Protein AF-A0A1D9QMB0-F1 (afdb_monomer)

Structure (mmCIF, N/CA/C/O backbone):
data_AF-A0A1D9QMB0-F1
#
_entry.id   AF-A0A1D9QMB0-F1
#
loop_
_atom_site.group_PDB
_atom_site.id
_atom_site.type_symbol
_atom_site.label_atom_id
_atom_site.label_alt_id
_atom_site.label_comp_id
_atom_site.label_asym_id
_atom_site.label_entity_id
_atom_site.label_seq_id
_atom_site.pdbx_PDB_ins_code
_atom_site.Cartn_x
_atom_site.Cartn_y
_atom_site.Cartn_z
_atom_site.occupancy
_atom_site.B_iso_or_equiv
_atom_site.auth_seq_id
_atom_site.auth_comp_id
_atom_site.auth_asym_id
_atom_site.auth_atom_id
_atom_site.pdbx_PDB_model_num
ATOM 1 N N . MET A 1 1 ? 34.093 3.272 -40.810 1.00 44.81 1 MET A N 1
ATOM 2 C CA . MET A 1 1 ? 33.130 3.415 -39.698 1.00 44.81 1 MET A CA 1
ATOM 3 C C . MET A 1 1 ? 33.108 2.097 -38.944 1.00 44.81 1 MET A C 1
ATOM 5 O O . MET A 1 1 ? 32.787 1.091 -39.558 1.00 44.81 1 MET A O 1
ATOM 9 N N . ALA A 1 2 ? 33.558 2.069 -37.688 1.00 47.53 2 ALA A N 1
ATOM 10 C CA . ALA A 1 2 ? 33.543 0.848 -36.886 1.00 47.53 2 ALA A CA 1
ATOM 11 C C . ALA A 1 2 ? 32.129 0.645 -36.331 1.00 47.53 2 ALA A C 1
ATOM 13 O O . ALA A 1 2 ? 31.641 1.465 -35.556 1.00 47.53 2 ALA A O 1
ATOM 14 N N . THR A 1 3 ? 31.453 -0.413 -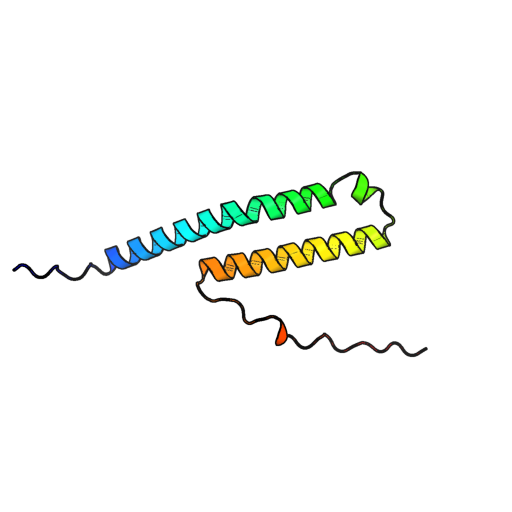36.767 1.00 52.81 3 THR A N 1
ATOM 15 C CA . THR A 1 3 ? 30.200 -0.865 -36.158 1.00 52.81 3 THR A CA 1
ATOM 16 C C . THR A 1 3 ? 30.492 -1.320 -34.726 1.00 52.81 3 THR A C 1
ATOM 18 O O . THR A 1 3 ? 31.396 -2.142 -34.551 1.00 52.81 3 THR A O 1
ATOM 21 N N . PRO A 1 4 ? 29.785 -0.816 -33.699 1.00 65.81 4 PRO A N 1
ATOM 22 C CA . PRO A 1 4 ? 29.990 -1.289 -32.338 1.00 65.81 4 PRO A CA 1
ATOM 23 C C . PRO A 1 4 ? 29.626 -2.776 -32.265 1.00 65.81 4 PRO A C 1
ATOM 25 O O . PRO A 1 4 ? 28.534 -3.172 -32.674 1.00 65.81 4 PRO A O 1
ATOM 28 N N . SER A 1 5 ? 30.552 -3.604 -31.775 1.00 64.19 5 SER A N 1
ATOM 29 C CA . SER A 1 5 ? 30.282 -5.020 -31.526 1.00 64.19 5 SER A CA 1
ATOM 30 C C . SER A 1 5 ? 29.095 -5.159 -30.567 1.00 64.19 5 SER A C 1
ATOM 32 O O . SER A 1 5 ? 29.026 -4.404 -29.588 1.00 64.19 5 SER A O 1
ATOM 34 N N . PRO A 1 6 ? 28.167 -6.104 -30.807 1.00 62.62 6 PRO A N 1
ATOM 35 C CA . PRO A 1 6 ? 27.053 -6.326 -29.900 1.00 62.62 6 PRO A CA 1
ATOM 3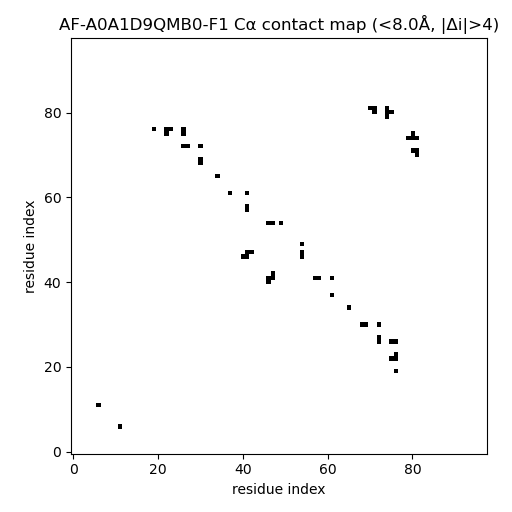6 C C . PRO A 1 6 ? 27.586 -6.643 -28.493 1.00 62.62 6 PRO A C 1
ATOM 38 O O . PRO A 1 6 ? 28.606 -7.330 -28.363 1.00 62.62 6 PRO A O 1
ATOM 41 N N . PRO A 1 7 ? 26.945 -6.124 -27.430 1.00 70.69 7 PRO A N 1
ATOM 42 C CA . PRO A 1 7 ? 27.390 -6.373 -26.068 1.00 70.69 7 PRO A CA 1
ATOM 43 C C . PRO A 1 7 ? 27.400 -7.878 -25.796 1.00 70.69 7 PRO A C 1
ATOM 45 O O . PRO A 1 7 ? 26.496 -8.605 -26.210 1.00 70.69 7 PRO A O 1
ATOM 48 N N . SER A 1 8 ? 28.419 -8.357 -25.079 1.00 79.88 8 SER A N 1
ATOM 49 C CA . SER A 1 8 ? 28.438 -9.750 -24.639 1.00 79.88 8 SER A CA 1
ATOM 50 C C . SER A 1 8 ? 27.203 -10.032 -23.773 1.00 79.88 8 SER A C 1
ATOM 52 O O . SER A 1 8 ? 26.743 -9.166 -23.021 1.00 79.88 8 SER A O 1
ATOM 54 N N . LEU A 1 9 ? 26.655 -11.249 -23.855 1.00 79.19 9 LEU A N 1
ATOM 55 C CA . LEU A 1 9 ? 25.514 -11.665 -23.025 1.00 79.19 9 LEU A CA 1
ATOM 56 C C . LEU A 1 9 ? 25.789 -11.429 -21.531 1.00 79.19 9 LEU A C 1
ATOM 58 O O . LEU A 1 9 ? 24.908 -10.975 -20.807 1.00 79.19 9 LEU A O 1
ATOM 62 N N . SER A 1 10 ? 27.038 -11.643 -21.103 1.00 82.38 10 SER A N 1
ATOM 63 C CA . SER A 1 10 ? 27.499 -11.352 -19.742 1.00 82.38 10 SER A CA 1
ATOM 64 C C . SER A 1 10 ? 27.345 -9.877 -19.366 1.00 82.38 10 SER A C 1
ATOM 66 O O . SER A 1 10 ? 26.918 -9.583 -18.254 1.00 82.38 10 SER A O 1
ATOM 68 N N . LYS A 1 11 ? 27.662 -8.947 -20.276 1.00 82.69 11 LYS A N 1
ATOM 69 C CA . LYS A 1 11 ? 27.497 -7.508 -20.034 1.00 82.69 11 LYS A CA 1
ATOM 70 C C . LYS A 1 11 ? 26.018 -7.133 -19.948 1.00 82.69 11 LYS A C 1
ATOM 72 O O . LYS A 1 11 ? 25.608 -6.504 -18.985 1.00 82.69 11 LYS A O 1
ATOM 77 N N . THR A 1 12 ? 25.206 -7.627 -20.882 1.00 84.62 12 THR A N 1
ATOM 78 C CA . THR A 1 12 ? 23.751 -7.383 -20.893 1.00 84.62 12 THR A CA 1
ATOM 79 C C . THR A 1 12 ? 23.061 -7.917 -19.630 1.00 84.62 12 THR A C 1
ATOM 81 O O . THR A 1 12 ? 22.159 -7.274 -19.093 1.00 84.62 12 THR A O 1
ATOM 84 N N . LEU A 1 13 ? 23.477 -9.090 -19.140 1.00 82.06 13 LEU A N 1
ATOM 85 C CA . LEU A 1 13 ? 22.971 -9.665 -17.894 1.00 82.06 13 LEU A CA 1
ATOM 86 C C . LEU A 1 13 ? 23.383 -8.824 -16.680 1.00 82.06 13 LEU A C 1
ATOM 88 O O . LEU A 1 13 ? 22.542 -8.543 -15.830 1.00 82.06 13 LEU A O 1
ATOM 92 N N . SER A 1 14 ? 24.647 -8.394 -16.627 1.00 86.31 14 SER A N 1
ATOM 93 C CA . SER A 1 14 ? 25.153 -7.533 -15.556 1.00 86.31 14 SER A CA 1
ATOM 94 C C . SER A 1 14 ? 24.407 -6.198 -15.508 1.00 86.31 14 SER A C 1
ATOM 96 O O . SER A 1 14 ? 23.955 -5.794 -14.442 1.00 86.31 14 SER A O 1
ATOM 98 N N . ASP A 1 15 ? 24.190 -5.560 -16.661 1.00 86.44 15 ASP A N 1
ATOM 99 C CA . ASP A 1 15 ? 23.459 -4.292 -16.757 1.00 86.44 15 ASP A CA 1
ATOM 100 C C . ASP A 1 15 ? 21.999 -4.450 -16.291 1.00 86.44 15 ASP A C 1
ATOM 102 O O . ASP A 1 15 ? 21.475 -3.616 -15.547 1.00 86.44 15 ASP A O 1
ATOM 106 N N . LY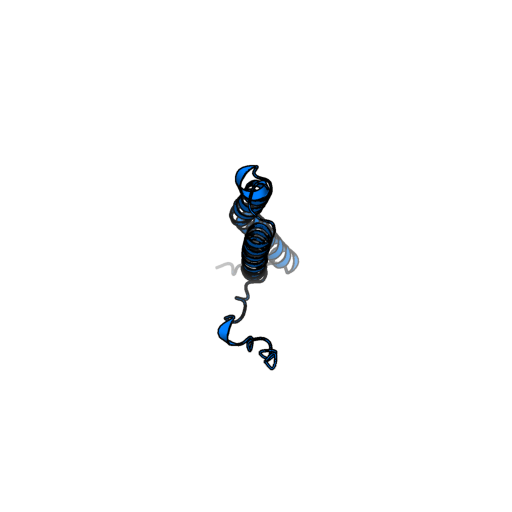S A 1 16 ? 21.336 -5.557 -16.662 1.00 85.81 16 LYS A N 1
ATOM 107 C CA . LYS A 1 16 ? 19.983 -5.880 -16.175 1.00 85.81 16 LYS A CA 1
ATOM 108 C C . LYS A 1 16 ? 19.951 -6.111 -14.664 1.00 85.81 16 LYS A C 1
ATOM 110 O O . LYS A 1 16 ? 19.021 -5.636 -14.017 1.00 85.81 16 LYS A O 1
ATOM 115 N N . ALA A 1 17 ? 20.941 -6.809 -14.109 1.00 84.94 17 ALA A N 1
ATOM 116 C CA . ALA A 1 17 ? 21.0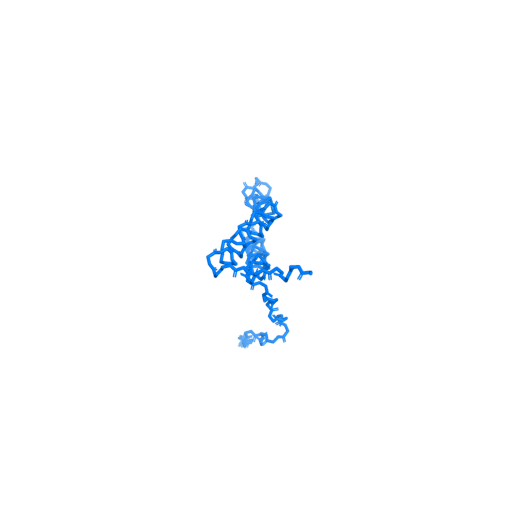41 -7.049 -12.672 1.00 84.94 17 ALA A CA 1
ATOM 117 C C . ALA A 1 17 ? 21.261 -5.741 -11.896 1.00 84.94 17 ALA A C 1
ATOM 119 O O . ALA A 1 17 ? 20.555 -5.484 -10.924 1.00 84.94 17 ALA A O 1
ATOM 120 N N . SER A 1 18 ? 22.162 -4.871 -12.360 1.00 85.19 18 SER A N 1
ATOM 121 C CA . SER A 1 18 ? 22.389 -3.553 -11.754 1.00 85.19 18 SER A CA 1
ATOM 122 C C . SER A 1 18 ? 21.142 -2.670 -11.796 1.00 85.19 18 SER A C 1
ATOM 124 O O . SER A 1 18 ? 20.802 -2.045 -10.795 1.00 85.19 18 SER A O 1
ATOM 126 N N . ASN A 1 19 ? 20.413 -2.659 -12.915 1.00 85.19 19 ASN A N 1
ATOM 127 C CA . ASN A 1 19 ? 19.152 -1.924 -13.023 1.00 85.19 19 ASN A CA 1
ATOM 128 C C . ASN A 1 19 ? 18.078 -2.470 -12.066 1.00 85.19 19 ASN A C 1
ATOM 130 O O . ASN A 1 19 ? 17.341 -1.700 -11.455 1.00 85.19 19 ASN A O 1
ATOM 134 N N . LEU A 1 20 ? 17.994 -3.795 -11.905 1.00 83.94 20 LEU A N 1
ATOM 135 C CA . LEU A 1 20 ? 17.068 -4.414 -10.956 1.00 83.94 20 LEU A CA 1
ATOM 136 C C . LEU A 1 20 ? 17.400 -4.015 -9.513 1.00 83.94 20 LEU A C 1
ATOM 138 O O . LEU A 1 20 ? 16.503 -3.631 -8.769 1.00 83.94 20 LEU A O 1
ATOM 142 N N . LEU A 1 21 ? 18.681 -4.044 -9.137 1.00 85.06 21 LEU A N 1
ATOM 143 C CA . LEU A 1 21 ? 19.133 -3.614 -7.812 1.00 85.06 21 LEU A CA 1
ATOM 144 C C . LEU A 1 21 ? 18.812 -2.139 -7.544 1.00 85.06 21 LEU A C 1
ATOM 146 O O . LEU A 1 21 ? 18.383 -1.801 -6.444 1.00 85.06 21 LEU A O 1
ATOM 150 N N . HIS A 1 22 ? 18.964 -1.272 -8.548 1.00 86.19 22 HIS A N 1
ATOM 151 C CA . HIS A 1 22 ? 18.598 0.139 -8.419 1.00 86.19 22 HIS A CA 1
ATOM 152 C C . HIS A 1 22 ? 17.100 0.309 -8.144 1.00 86.19 22 HIS A C 1
ATOM 154 O O . HIS A 1 22 ? 16.721 0.997 -7.202 1.00 86.19 22 HIS A O 1
ATOM 160 N N . LYS A 1 23 ? 16.244 -0.389 -8.902 1.00 82.88 23 LYS A N 1
ATOM 161 C CA . LYS A 1 23 ? 14.789 -0.365 -8.690 1.00 82.88 23 LYS A CA 1
ATOM 162 C C . LYS A 1 23 ? 14.387 -0.863 -7.305 1.00 82.88 23 LYS A C 1
ATOM 164 O O . LYS A 1 23 ? 13.488 -0.289 -6.701 1.00 82.88 23 LYS A O 1
ATOM 169 N N . VAL A 1 24 ? 15.047 -1.913 -6.807 1.00 85.25 24 VAL A N 1
ATOM 170 C CA . VAL A 1 24 ? 14.822 -2.434 -5.449 1.00 85.25 24 VAL A CA 1
ATOM 171 C C . VAL A 1 24 ? 15.160 -1.377 -4.409 1.00 85.25 24 VAL A C 1
ATOM 173 O O . VAL A 1 24 ? 14.343 -1.122 -3.529 1.00 85.25 24 VAL A O 1
ATOM 176 N N . ASN A 1 25 ? 16.309 -0.716 -4.539 1.00 86.19 25 ASN A N 1
ATOM 177 C CA . ASN A 1 25 ? 16.708 0.340 -3.613 1.00 86.19 25 ASN A CA 1
ATOM 178 C C . ASN A 1 25 ? 15.751 1.539 -3.644 1.00 86.19 25 ASN A C 1
ATOM 180 O O . ASN A 1 25 ? 15.355 2.015 -2.581 1.00 86.19 25 ASN A O 1
ATOM 184 N N . ASP A 1 26 ? 15.340 1.994 -4.830 1.00 83.62 26 ASP A N 1
ATOM 185 C CA . ASP A 1 26 ? 14.397 3.111 -4.972 1.00 83.62 26 ASP A CA 1
ATOM 186 C C . ASP A 1 26 ? 13.042 2.778 -4.342 1.00 83.62 26 A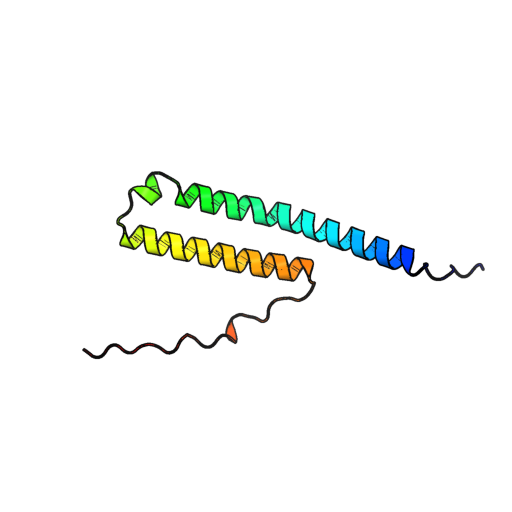SP A C 1
ATOM 188 O O . ASP A 1 26 ? 12.492 3.558 -3.563 1.00 83.62 26 ASP A O 1
ATOM 192 N N . ALA A 1 27 ? 12.517 1.588 -4.637 1.00 81.12 27 ALA A N 1
ATOM 193 C CA . ALA A 1 27 ? 11.268 1.123 -4.058 1.00 81.12 27 ALA A CA 1
ATOM 194 C C . ALA A 1 27 ? 11.388 1.015 -2.529 1.00 81.12 27 ALA A C 1
ATOM 196 O O . ALA A 1 27 ? 10.536 1.522 -1.800 1.00 81.12 27 ALA A O 1
ATOM 197 N N . GLN A 1 28 ? 12.472 0.429 -2.016 1.00 84.62 28 GLN A N 1
ATOM 198 C CA . GLN A 1 28 ? 12.709 0.314 -0.577 1.00 84.62 28 GLN A CA 1
ATOM 199 C C . GLN A 1 28 ? 12.739 1.697 0.090 1.00 84.62 28 GLN A C 1
ATOM 201 O O . GLN A 1 28 ? 12.121 1.883 1.136 1.00 84.62 28 GLN A O 1
ATOM 206 N N . ALA A 1 29 ? 13.408 2.678 -0.520 1.00 86.12 29 ALA A N 1
ATOM 207 C CA . ALA A 1 29 ? 13.495 4.038 0.005 1.00 86.12 29 ALA A CA 1
ATOM 208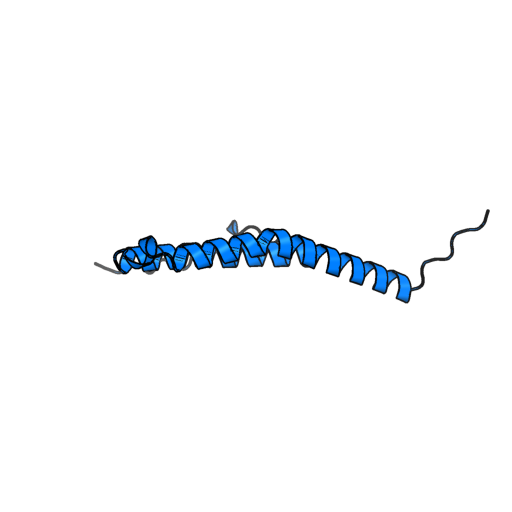 C C . ALA A 1 29 ? 12.127 4.736 0.096 1.00 86.12 29 ALA A C 1
ATOM 210 O O . ALA A 1 29 ? 11.902 5.516 1.019 1.00 86.12 29 ALA A O 1
ATOM 211 N N . ILE A 1 30 ? 11.203 4.436 -0.821 1.00 82.88 30 ILE A N 1
ATOM 212 C CA . ILE A 1 30 ? 9.850 5.010 -0.836 1.00 82.88 30 ILE A CA 1
ATOM 213 C C . ILE A 1 30 ? 8.930 4.294 0.158 1.00 82.88 30 ILE A C 1
ATOM 215 O O . ILE A 1 30 ? 8.190 4.935 0.904 1.00 82.88 30 ILE A O 1
ATOM 219 N N . TYR A 1 31 ? 8.956 2.962 0.168 1.00 82.94 31 TYR A N 1
ATOM 220 C CA . TYR A 1 31 ? 7.933 2.165 0.842 1.00 82.94 31 TYR A CA 1
ATOM 221 C C . TYR A 1 31 ? 8.272 1.826 2.297 1.00 82.94 31 TYR A C 1
ATOM 223 O O . TYR A 1 31 ? 7.370 1.718 3.126 1.00 82.94 31 TYR A O 1
ATOM 231 N N . ASN A 1 32 ? 9.555 1.722 2.647 1.00 87.12 32 ASN A N 1
ATOM 232 C CA . ASN A 1 32 ? 9.980 1.381 4.006 1.00 87.12 32 ASN A CA 1
ATOM 233 C C . ASN A 1 32 ? 9.622 2.459 5.058 1.00 87.12 32 ASN A C 1
ATOM 235 O O . ASN A 1 32 ? 9.176 2.098 6.146 1.00 87.12 32 ASN A O 1
ATOM 239 N N . PRO A 1 33 ? 9.724 3.775 4.777 1.00 89.94 33 PRO A N 1
ATOM 240 C CA . PRO A 1 33 ? 9.242 4.797 5.712 1.00 89.94 33 PRO A CA 1
ATOM 241 C C . PRO A 1 33 ? 7.733 4.699 5.976 1.00 89.94 33 PRO A C 1
ATOM 243 O O . PRO A 1 33 ? 7.276 4.925 7.094 1.00 89.94 33 PRO A O 1
ATOM 246 N N . VAL A 1 34 ? 6.956 4.330 4.955 1.00 87.00 34 VAL A N 1
ATOM 247 C CA . VAL A 1 34 ? 5.496 4.202 5.046 1.00 87.00 34 VAL A CA 1
ATOM 248 C C . VAL A 1 34 ? 5.107 3.019 5.931 1.00 87.00 34 VAL A C 1
ATOM 250 O O . VAL A 1 34 ? 4.250 3.157 6.804 1.00 87.00 34 VAL A O 1
ATOM 253 N N . THR A 1 35 ? 5.754 1.863 5.756 1.00 87.06 35 THR A N 1
ATOM 254 C CA . THR A 1 35 ? 5.495 0.687 6.598 1.00 87.06 35 THR A CA 1
ATOM 255 C C . THR A 1 35 ? 5.888 0.941 8.054 1.00 87.06 35 THR A C 1
ATOM 257 O O . THR A 1 35 ? 5.090 0.640 8.943 1.00 87.06 35 THR A O 1
ATOM 260 N N . GLN A 1 36 ? 7.042 1.574 8.296 1.00 91.19 36 GLN A N 1
ATOM 261 C CA . GLN A 1 36 ? 7.504 1.955 9.638 1.00 91.19 36 GLN A CA 1
ATOM 262 C C . GLN A 1 36 ? 6.571 2.951 10.329 1.00 91.19 36 GLN A C 1
ATOM 264 O O . GLN A 1 36 ? 6.312 2.825 11.529 1.00 91.19 36 GLN A O 1
ATOM 269 N N . LEU A 1 37 ? 6.038 3.926 9.588 1.00 92.06 37 LEU A N 1
ATOM 270 C CA . LEU A 1 37 ? 5.078 4.887 10.126 1.00 92.06 37 LEU A CA 1
ATOM 271 C C . LEU A 1 37 ? 3.801 4.182 10.594 1.00 92.06 37 LEU A C 1
ATOM 273 O O . LEU A 1 37 ? 3.312 4.462 11.686 1.00 92.06 37 LEU A O 1
ATOM 277 N N . LEU A 1 38 ? 3.285 3.242 9.799 1.00 91.38 38 LEU A N 1
ATOM 278 C CA . LEU A 1 38 ? 2.095 2.467 10.156 1.00 91.38 38 LEU A CA 1
ATOM 279 C C . LEU A 1 38 ? 2.336 1.562 11.367 1.00 91.38 38 LEU A C 1
ATOM 281 O O . LEU A 1 38 ? 1.465 1.467 12.227 1.00 91.38 38 LEU A O 1
ATOM 285 N N . ASP A 1 39 ? 3.507 0.931 11.467 1.00 91.56 39 ASP A N 1
ATOM 286 C CA . ASP A 1 39 ? 3.871 0.138 12.650 1.00 91.56 39 ASP A CA 1
ATOM 287 C C . ASP A 1 39 ? 3.970 0.991 13.910 1.00 91.56 39 ASP A C 1
ATOM 289 O O . ASP A 1 39 ? 3.457 0.614 14.966 1.00 91.56 39 ASP A O 1
ATOM 293 N N . THR A 1 40 ? 4.585 2.165 13.783 1.00 94.38 40 THR A N 1
ATOM 294 C CA . THR A 1 40 ? 4.706 3.127 14.880 1.00 94.38 40 THR A CA 1
ATOM 295 C C . THR A 1 40 ? 3.329 3.618 15.318 1.00 94.38 40 THR A C 1
ATOM 297 O O . THR A 1 40 ? 3.036 3.628 16.509 1.00 94.38 40 THR A O 1
ATOM 300 N N . TYR A 1 41 ? 2.454 3.950 14.364 1.00 92.00 41 TYR A N 1
ATOM 301 C CA . TYR A 1 41 ? 1.077 4.364 14.632 1.00 92.00 41 TYR A CA 1
ATOM 302 C C . TYR A 1 41 ? 0.278 3.273 15.353 1.00 92.00 41 TYR A C 1
ATOM 304 O O . TYR A 1 41 ? -0.353 3.540 16.368 1.00 92.00 41 TYR A O 1
ATOM 312 N N . LEU A 1 42 ? 0.336 2.024 14.883 1.00 92.31 42 LEU A N 1
ATOM 313 C CA . LEU A 1 42 ? -0.372 0.913 15.532 1.00 92.31 42 LEU A CA 1
ATOM 314 C C . LEU A 1 42 ? 0.152 0.593 16.937 1.00 92.31 42 LEU A C 1
ATOM 316 O O . LEU A 1 42 ? -0.591 0.037 17.749 1.00 92.31 42 LEU A O 1
ATOM 320 N N . SER A 1 43 ? 1.410 0.935 17.210 1.00 93.38 43 SER A N 1
ATOM 321 C CA . SER A 1 43 ? 2.055 0.759 18.513 1.00 93.38 43 SER A CA 1
ATOM 322 C C . SER A 1 43 ? 1.893 1.973 19.434 1.00 93.38 43 SER A C 1
ATOM 324 O O . SER A 1 43 ? 2.363 1.928 20.570 1.00 93.38 43 SER A O 1
ATOM 326 N N . SER A 1 44 ? 1.259 3.054 18.969 1.00 94.94 44 SER A N 1
ATOM 327 C CA . SER A 1 44 ? 1.121 4.289 19.738 1.00 94.94 44 SER A CA 1
ATOM 328 C C . SER A 1 44 ? 0.118 4.126 20.881 1.00 94.94 44 SER A C 1
ATOM 330 O O . SER A 1 44 ? -0.871 3.392 20.772 1.00 94.94 44 SER A O 1
ATOM 332 N N . GLU A 1 45 ? 0.353 4.823 21.994 1.00 94.06 45 GLU A N 1
ATOM 333 C CA . GLU A 1 45 ? -0.528 4.745 23.163 1.00 94.06 45 GLU A CA 1
ATOM 334 C C . GLU A 1 45 ? -1.954 5.190 22.830 1.00 94.06 45 GLU A C 1
ATOM 336 O O . GLU A 1 45 ? -2.912 4.600 23.331 1.00 94.06 45 GLU A O 1
ATOM 341 N N . GLU A 1 46 ? -2.118 6.158 21.924 1.00 91.94 46 GLU A N 1
ATOM 342 C CA . GLU A 1 46 ? -3.431 6.630 21.491 1.00 91.94 46 GLU A CA 1
ATOM 343 C C . GLU A 1 46 ? -4.229 5.520 20.803 1.00 91.94 46 GLU A C 1
ATOM 345 O O . GLU A 1 46 ? -5.417 5.358 21.080 1.00 91.94 46 GLU A O 1
ATOM 350 N N . VAL A 1 47 ? -3.587 4.726 19.938 1.00 91.06 47 VAL A N 1
ATOM 351 C CA . VAL A 1 47 ? -4.236 3.603 19.246 1.00 91.06 47 VAL A CA 1
ATOM 352 C C . VAL A 1 47 ? -4.462 2.430 20.195 1.00 91.06 47 VAL A C 1
ATOM 354 O O . VAL A 1 47 ? -5.500 1.762 20.131 1.00 91.06 47 VAL A O 1
ATOM 357 N N . LEU A 1 48 ? -3.525 2.182 21.109 1.00 92.50 48 LEU A N 1
ATOM 358 C CA . LEU A 1 48 ? -3.649 1.125 22.108 1.00 92.50 48 LEU A CA 1
ATOM 359 C C . LEU A 1 48 ? -4.762 1.410 23.123 1.00 92.50 48 LEU A C 1
ATOM 361 O O . LEU A 1 48 ? -5.433 0.460 23.537 1.00 92.50 48 LEU A O 1
ATOM 365 N N . ALA A 1 49 ? -5.008 2.679 23.456 1.00 94.25 49 ALA A N 1
ATOM 366 C CA . ALA A 1 49 ? -6.079 3.125 24.346 1.00 94.25 49 ALA A CA 1
ATOM 367 C C . ALA A 1 49 ? -7.486 3.036 23.722 1.00 94.25 49 ALA A C 1
ATOM 369 O O . ALA A 1 49 ? -8.486 3.143 24.436 1.00 94.25 49 ALA A O 1
ATOM 370 N N . LEU A 1 50 ? -7.598 2.819 22.405 1.00 93.38 50 LEU A N 1
ATOM 371 C CA . LEU A 1 50 ? -8.896 2.693 21.744 1.00 93.38 50 LEU A CA 1
ATOM 372 C C . LEU A 1 50 ? -9.661 1.434 22.185 1.00 93.38 50 LEU A C 1
ATOM 374 O O . LEU A 1 50 ? -9.065 0.387 22.466 1.00 93.38 50 LEU A O 1
ATOM 378 N N . PRO A 1 51 ? -11.007 1.473 22.126 1.00 95.75 51 PRO A N 1
ATOM 379 C CA . PRO A 1 51 ? -11.827 0.282 22.288 1.00 95.75 51 PRO A CA 1
ATOM 380 C C . PRO A 1 51 ? -11.383 -0.829 21.335 1.00 95.75 51 PRO A C 1
ATOM 382 O O . PRO A 1 51 ? -11.091 -0.585 20.161 1.00 95.75 51 PRO A O 1
ATOM 385 N N . THR A 1 52 ? -11.404 -2.076 21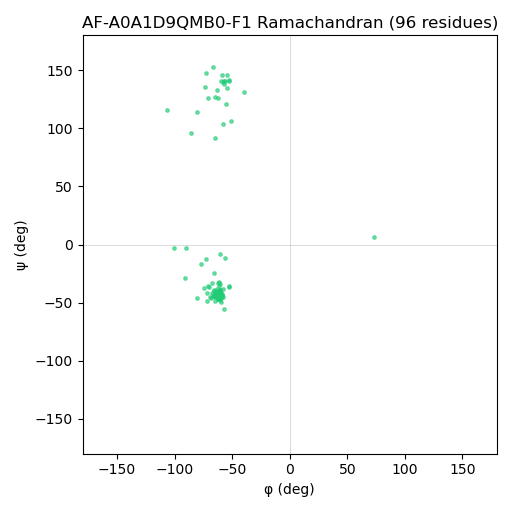.809 1.00 92.19 52 THR A N 1
ATOM 386 C CA . THR A 1 52 ? -10.882 -3.235 21.066 1.00 92.19 52 THR A CA 1
ATOM 387 C C . THR A 1 52 ? -11.455 -3.356 19.654 1.00 92.19 52 THR A C 1
ATOM 389 O O . THR A 1 52 ? -10.739 -3.748 18.736 1.00 92.19 52 THR A O 1
ATOM 392 N N . ARG A 1 53 ? -12.733 -3.006 19.456 1.00 92.69 53 ARG A N 1
ATOM 393 C CA . ARG A 1 53 ? -13.379 -3.023 18.136 1.00 92.69 53 ARG A CA 1
ATOM 394 C C . ARG A 1 53 ? -12.753 -2.007 17.177 1.00 92.69 53 ARG A C 1
ATOM 396 O O . ARG A 1 53 ? -12.415 -2.375 16.057 1.00 92.69 53 ARG A O 1
ATOM 403 N N . SER A 1 54 ? -12.573 -0.765 17.621 1.00 91.50 54 SER A N 1
ATOM 404 C CA . SER A 1 54 ? -11.973 0.306 16.819 1.00 91.50 54 SER A CA 1
ATOM 405 C C . SER A 1 54 ? -10.508 0.015 16.518 1.00 91.50 54 SER A C 1
ATOM 407 O O . SER A 1 54 ? -10.084 0.137 15.373 1.00 91.50 54 SER A O 1
ATOM 409 N N . ARG A 1 55 ? -9.760 -0.476 17.515 1.00 92.88 55 ARG A N 1
ATOM 410 C CA . ARG A 1 55 ? -8.365 -0.891 17.336 1.00 92.88 55 ARG A CA 1
ATOM 411 C C . ARG A 1 55 ? -8.235 -2.002 16.295 1.00 92.88 55 ARG A C 1
ATOM 413 O O . ARG A 1 55 ? -7.425 -1.879 15.391 1.00 92.88 55 ARG A O 1
ATOM 420 N N . LYS A 1 56 ? -9.081 -3.040 16.355 1.00 92.56 56 LYS A N 1
ATOM 421 C CA . LYS A 1 56 ? -9.096 -4.122 15.352 1.00 92.56 56 LYS A CA 1
ATOM 422 C C . LYS A 1 56 ? -9.360 -3.611 13.934 1.00 92.56 56 LYS A C 1
ATOM 424 O O . LYS A 1 56 ? -8.705 -4.072 13.006 1.00 92.56 56 LYS A O 1
ATOM 429 N N . LEU A 1 57 ? -10.300 -2.679 13.768 1.00 93.38 57 LEU A N 1
ATOM 430 C CA . LEU A 1 57 ? -10.599 -2.083 12.462 1.00 93.38 57 LEU A CA 1
ATOM 431 C C . LEU A 1 57 ? -9.419 -1.259 11.933 1.00 93.38 57 LEU A C 1
ATOM 433 O O . LEU A 1 57 ? -9.050 -1.414 10.775 1.00 93.38 57 LEU A O 1
ATOM 437 N N . LEU A 1 58 ? -8.791 -0.441 12.781 1.00 92.06 58 LEU A N 1
ATOM 438 C CA . LEU A 1 58 ? -7.595 0.321 12.409 1.00 92.06 58 LEU A CA 1
ATOM 439 C C . LEU A 1 58 ? -6.429 -0.594 12.039 1.00 92.06 58 LEU A C 1
ATOM 441 O O . LEU A 1 58 ? -5.798 -0.385 11.009 1.00 92.06 58 LEU A O 1
ATOM 445 N N . THR A 1 59 ? -6.183 -1.648 12.821 1.00 90.75 59 THR A N 1
ATOM 446 C CA . THR A 1 59 ? -5.169 -2.655 12.487 1.00 90.75 59 THR A CA 1
ATOM 447 C C . THR A 1 59 ? -5.450 -3.292 11.129 1.00 90.75 59 THR A C 1
ATOM 449 O O . THR A 1 59 ? -4.534 -3.393 10.320 1.00 90.75 59 THR A O 1
ATOM 452 N N . ALA A 1 60 ? -6.698 -3.677 10.846 1.00 91.88 60 ALA A N 1
ATOM 453 C CA . ALA A 1 60 ? -7.067 -4.250 9.552 1.00 91.88 60 ALA A CA 1
ATOM 454 C C . ALA A 1 60 ? -6.799 -3.275 8.392 1.00 91.88 60 ALA A C 1
ATOM 456 O O . ALA A 1 60 ? -6.165 -3.661 7.416 1.00 91.88 60 ALA A O 1
ATOM 457 N N . LEU A 1 61 ? -7.187 -2.003 8.533 1.00 92.62 61 LEU A N 1
ATOM 458 C CA . LEU A 1 61 ? -6.933 -0.971 7.522 1.00 92.62 61 LEU A CA 1
ATOM 459 C C . LEU A 1 61 ? -5.435 -0.743 7.282 1.00 92.62 61 LEU A C 1
ATOM 461 O O . LEU A 1 61 ? -4.992 -0.677 6.137 1.00 92.62 61 LEU A O 1
ATOM 465 N N . CYS A 1 62 ? -4.631 -0.659 8.344 1.00 91.12 62 CYS A N 1
ATOM 466 C CA . CYS A 1 62 ? -3.182 -0.514 8.216 1.00 91.12 62 CYS A CA 1
ATOM 467 C C . CYS A 1 62 ? -2.545 -1.733 7.530 1.00 91.12 62 CYS A C 1
ATOM 469 O O . CYS A 1 62 ? -1.640 -1.565 6.715 1.00 91.12 62 CYS A O 1
ATOM 471 N N . LEU A 1 63 ? -3.024 -2.949 7.815 1.00 89.25 63 LEU A N 1
ATOM 472 C CA . LEU A 1 63 ? -2.559 -4.168 7.146 1.00 89.25 63 LEU A CA 1
ATOM 473 C C . LEU A 1 63 ? -2.951 -4.198 5.662 1.00 89.25 63 LEU A C 1
ATOM 475 O O . LEU A 1 63 ? -2.117 -4.541 4.828 1.00 89.25 63 LEU A O 1
ATOM 479 N N . GLU A 1 64 ? -4.175 -3.797 5.310 1.00 90.25 64 GLU A N 1
ATOM 480 C CA . GLU A 1 64 ? -4.607 -3.680 3.909 1.00 90.25 64 GLU A CA 1
ATOM 481 C C . GLU A 1 64 ? -3.769 -2.654 3.140 1.00 90.25 64 GLU A C 1
ATOM 483 O O . GLU A 1 64 ? -3.357 -2.900 2.001 1.00 90.25 64 GLU A O 1
ATOM 488 N N . PHE A 1 65 ? -3.454 -1.525 3.775 1.00 87.75 65 PHE A N 1
ATOM 489 C CA . PHE A 1 65 ? -2.596 -0.508 3.182 1.00 87.75 65 PHE A CA 1
ATOM 490 C C . PHE A 1 65 ? -1.178 -1.039 2.942 1.00 87.75 65 PHE A C 1
ATOM 492 O O . PHE A 1 65 ? -0.636 -0.867 1.848 1.00 87.75 65 PHE A O 1
ATOM 499 N N . LYS A 1 66 ? -0.595 -1.751 3.915 1.00 86.50 66 LYS A N 1
ATOM 500 C CA . LYS A 1 66 ? 0.709 -2.413 3.754 1.00 86.50 66 LYS A CA 1
ATOM 501 C C . LYS A 1 66 ? 0.701 -3.432 2.620 1.00 86.50 66 LYS A C 1
ATOM 503 O O . LYS A 1 66 ? 1.535 -3.334 1.730 1.00 86.50 66 LYS A O 1
ATOM 508 N N . ALA A 1 67 ? -0.284 -4.327 2.583 1.00 86.75 67 ALA A N 1
ATOM 509 C CA . ALA A 1 67 ? -0.399 -5.338 1.531 1.00 86.75 67 ALA A CA 1
ATOM 510 C C . ALA A 1 67 ? -0.579 -4.719 0.133 1.00 86.75 67 ALA A C 1
ATOM 512 O O . ALA A 1 67 ? -0.142 -5.264 -0.878 1.00 86.75 67 ALA A O 1
ATOM 513 N N . THR A 1 68 ? -1.245 -3.570 0.045 1.00 85.38 68 THR A N 1
ATOM 514 C CA . THR A 1 68 ? -1.381 -2.821 -1.213 1.00 85.38 68 THR A CA 1
ATOM 515 C C . THR A 1 68 ? -0.058 -2.180 -1.612 1.00 85.38 68 THR A C 1
ATOM 517 O O . THR A 1 68 ? 0.355 -2.262 -2.766 1.00 85.38 68 THR A O 1
ATOM 520 N N . THR A 1 69 ? 0.650 -1.616 -0.640 1.00 81.69 69 THR A N 1
ATOM 521 C CA . THR A 1 69 ? 1.977 -1.027 -0.820 1.00 81.69 69 THR A CA 1
ATOM 522 C C . THR A 1 69 ? 2.997 -2.067 -1.297 1.00 81.69 69 THR A C 1
ATOM 524 O O . THR A 1 69 ? 3.702 -1.819 -2.269 1.00 81.69 69 THR A O 1
ATOM 527 N N . GLU A 1 70 ? 3.017 -3.258 -0.694 1.00 83.06 70 GLU A N 1
ATOM 528 C CA . GLU A 1 70 ? 3.854 -4.394 -1.111 1.00 83.06 70 GLU A CA 1
ATOM 529 C C . GLU A 1 70 ? 3.533 -4.849 -2.539 1.00 83.06 70 GLU A C 1
ATOM 531 O O . GLU A 1 70 ? 4.436 -5.033 -3.350 1.00 83.06 70 GLU A O 1
ATOM 536 N N . ARG A 1 71 ? 2.249 -4.927 -2.909 1.00 82.50 71 ARG A N 1
ATOM 537 C CA . ARG A 1 71 ? 1.857 -5.236 -4.295 1.00 82.50 71 ARG A CA 1
ATOM 538 C C . ARG A 1 71 ? 2.373 -4.199 -5.292 1.00 82.50 71 ARG A C 1
ATOM 540 O O . ARG A 1 71 ? 2.780 -4.566 -6.391 1.00 82.50 71 ARG A O 1
ATOM 547 N N . HIS A 1 72 ? 2.357 -2.915 -4.934 1.00 79.56 72 HIS A N 1
ATOM 548 C CA . HIS A 1 72 ? 2.927 -1.860 -5.774 1.00 79.56 72 HIS A CA 1
ATOM 549 C C . HIS A 1 72 ? 4.460 -1.902 -5.814 1.00 79.56 72 HIS A C 1
ATOM 551 O O . HIS A 1 72 ? 5.031 -1.662 -6.878 1.00 79.56 72 HIS A O 1
ATOM 557 N N . PHE A 1 73 ? 5.119 -2.260 -4.709 1.00 81.31 73 PHE A N 1
ATOM 558 C CA . PHE A 1 73 ? 6.555 -2.539 -4.678 1.00 81.31 73 PHE A CA 1
ATOM 559 C C . PHE A 1 73 ? 6.897 -3.650 -5.677 1.00 81.31 73 PHE A C 1
ATOM 561 O O . PHE A 1 73 ? 7.672 -3.422 -6.606 1.00 81.31 73 PHE A O 1
ATOM 568 N N . ASP A 1 74 ? 6.245 -4.809 -5.566 1.00 78.75 74 ASP A N 1
ATOM 569 C CA . ASP A 1 74 ? 6.483 -5.961 -6.442 1.00 78.75 74 ASP A CA 1
ATOM 570 C C . ASP A 1 74 ? 6.249 -5.612 -7.915 1.00 78.75 74 ASP A C 1
ATOM 572 O O . ASP 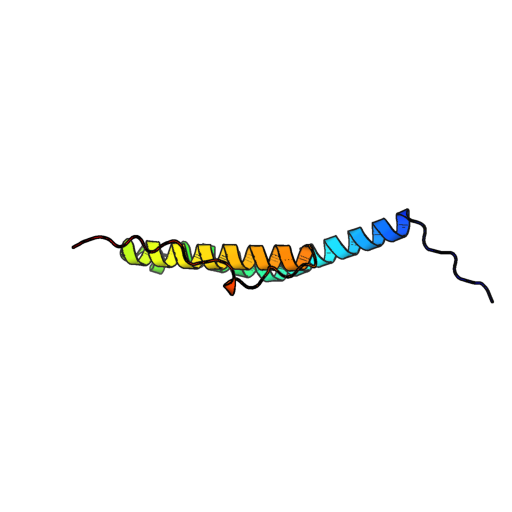A 1 74 ? 7.024 -6.013 -8.787 1.00 78.75 74 ASP A O 1
ATOM 576 N N . ALA A 1 75 ? 5.229 -4.802 -8.202 1.00 78.56 75 ALA A N 1
ATOM 577 C CA . ALA A 1 75 ? 4.947 -4.286 -9.538 1.00 78.56 75 ALA A CA 1
ATOM 578 C C . ALA A 1 75 ? 6.105 -3.472 -10.124 1.00 78.56 75 ALA A C 1
ATOM 580 O O . ALA A 1 75 ? 6.465 -3.615 -11.295 1.00 78.56 75 ALA A O 1
ATOM 581 N N . LEU A 1 76 ? 6.686 -2.599 -9.300 1.00 74.81 76 LEU A N 1
ATOM 582 C CA . LEU A 1 76 ? 7.751 -1.687 -9.697 1.00 74.81 76 LEU A CA 1
ATOM 583 C C . LEU A 1 76 ? 9.056 -2.451 -9.966 1.00 74.81 76 LEU A C 1
ATOM 585 O O . LEU A 1 76 ? 9.772 -2.138 -10.924 1.00 74.81 76 LEU A O 1
ATOM 589 N N . ILE A 1 77 ? 9.319 -3.503 -9.184 1.00 76.00 77 ILE A N 1
ATOM 590 C CA . ILE A 1 77 ? 10.469 -4.398 -9.377 1.00 76.00 77 ILE A CA 1
ATOM 591 C C . ILE A 1 77 ? 10.289 -5.282 -10.613 1.00 76.00 77 ILE A C 1
ATOM 593 O O . ILE A 1 77 ? 11.186 -5.361 -11.456 1.00 76.00 77 ILE A O 1
ATOM 597 N N . THR A 1 78 ? 9.129 -5.923 -10.753 1.00 74.31 78 THR A N 1
ATOM 598 C CA . THR A 1 78 ? 8.847 -6.868 -11.849 1.00 74.31 78 THR A CA 1
ATOM 599 C C . THR A 1 78 ? 8.539 -6.181 -13.180 1.00 74.31 78 THR A C 1
ATOM 601 O O . THR A 1 78 ? 8.615 -6.817 -14.230 1.00 74.31 78 THR A O 1
ATOM 604 N N . GLY A 1 79 ? 8.222 -4.883 -13.169 1.00 66.50 79 GLY A N 1
ATOM 605 C CA . GLY A 1 79 ? 7.846 -4.122 -14.362 1.00 66.50 79 GLY A CA 1
ATOM 606 C C . GLY A 1 79 ? 6.450 -4.453 -14.900 1.00 66.50 79 GLY A C 1
ATOM 607 O O . GLY A 1 79 ? 6.078 -3.946 -15.957 1.00 66.50 79 GLY A O 1
ATOM 608 N N . HIS A 1 80 ? 5.677 -5.275 -14.188 1.00 62.62 80 HIS A N 1
ATOM 609 C CA . HIS A 1 80 ? 4.287 -5.580 -14.498 1.00 62.62 80 HIS A CA 1
ATOM 610 C C . HIS A 1 80 ? 3.384 -4.879 -13.485 1.00 62.62 80 HIS A C 1
ATOM 612 O O . HIS A 1 80 ? 3.409 -5.186 -12.297 1.00 62.62 80 HIS A O 1
ATOM 618 N N . HIS A 1 81 ? 2.559 -3.942 -13.956 1.00 54.78 81 HIS A N 1
ATOM 619 C CA . HIS A 1 81 ? 1.525 -3.344 -13.117 1.00 54.78 81 HIS A CA 1
ATOM 620 C C . HIS A 1 81 ? 0.527 -4.434 -12.685 1.00 54.78 81 HIS A C 1
ATOM 622 O O . HIS A 1 81 ? 0.080 -5.200 -13.548 1.00 54.78 81 HIS A O 1
ATOM 628 N N . PRO A 1 82 ? 0.148 -4.528 -11.396 1.00 54.00 82 PRO A N 1
ATOM 629 C CA . PRO A 1 82 ? -0.883 -5.451 -10.972 1.00 54.00 82 PRO A CA 1
ATOM 630 C C . PRO A 1 82 ? -2.170 -5.085 -11.713 1.00 54.00 82 PRO A C 1
ATOM 632 O O . PRO A 1 82 ? -2.448 -3.893 -11.904 1.00 54.00 82 PRO A O 1
ATOM 635 N N . PRO A 1 83 ? -2.953 -6.081 -12.156 1.00 55.09 83 PRO A N 1
ATOM 636 C CA . PRO A 1 83 ? -4.244 -5.808 -12.757 1.00 55.09 83 PRO A CA 1
ATOM 637 C C . PRO A 1 83 ? -5.095 -4.995 -11.767 1.00 55.09 83 PRO A C 1
ATOM 639 O O . PRO A 1 83 ? -5.035 -5.255 -10.560 1.00 55.09 83 PRO A O 1
ATOM 642 N N . PRO A 1 84 ? -5.864 -4.001 -12.247 1.00 54.06 84 PRO A N 1
ATOM 643 C CA . PRO A 1 84 ? -6.703 -3.184 -11.384 1.00 54.06 84 PRO A CA 1
ATOM 644 C C . PRO A 1 84 ? -7.627 -4.077 -10.550 1.00 54.06 84 PRO A C 1
ATOM 646 O O . PRO A 1 84 ? -8.257 -5.000 -11.069 1.00 54.06 84 PRO A O 1
ATOM 649 N N . GLU A 1 85 ? -7.727 -3.783 -9.251 1.00 56.09 85 GLU A N 1
ATOM 650 C CA . GLU A 1 85 ? -8.514 -4.546 -8.267 1.00 56.09 85 GLU A CA 1
ATOM 651 C C . GLU A 1 85 ? -10.003 -4.697 -8.627 1.00 56.09 85 GLU A C 1
ATOM 653 O O . GLU A 1 85 ? -10.684 -5.550 -8.065 1.00 56.09 85 GLU A O 1
ATOM 658 N N . SER A 1 86 ? -10.495 -3.954 -9.624 1.00 47.91 86 SER A N 1
ATOM 659 C CA . SER A 1 86 ? -11.864 -4.036 -10.148 1.00 47.91 86 SER A CA 1
ATOM 660 C C . SER A 1 86 ? -12.258 -5.409 -10.721 1.00 47.91 86 SER A C 1
ATOM 662 O O . SER A 1 86 ? -13.429 -5.607 -11.037 1.00 47.91 86 SER A O 1
ATOM 664 N N . LEU A 1 87 ? -11.320 -6.354 -10.865 1.00 49.50 87 LEU A N 1
ATOM 665 C CA . LEU A 1 87 ? -11.585 -7.735 -11.298 1.00 49.50 87 LEU A CA 1
ATOM 666 C C . LEU A 1 87 ? -11.621 -8.757 -10.151 1.00 49.50 87 LEU A C 1
ATOM 668 O O . LEU A 1 87 ? -11.907 -9.931 -10.394 1.00 49.50 87 LEU A O 1
ATOM 672 N N . ARG A 1 88 ? -11.367 -8.351 -8.900 1.00 47.47 88 ARG A N 1
ATOM 673 C CA . ARG A 1 88 ? -11.585 -9.226 -7.743 1.00 47.47 88 ARG A CA 1
ATOM 674 C C . ARG A 1 88 ? -13.046 -9.080 -7.332 1.00 47.47 88 ARG A C 1
ATOM 676 O O . ARG A 1 88 ? -13.418 -8.136 -6.644 1.00 47.47 88 ARG A O 1
ATOM 683 N N . THR A 1 89 ? -13.882 -10.003 -7.806 1.00 54.66 89 THR A N 1
ATOM 684 C CA . THR A 1 89 ? -15.251 -10.197 -7.308 1.00 54.66 89 THR A CA 1
ATOM 685 C C . THR A 1 89 ? -15.272 -10.043 -5.784 1.00 54.66 89 THR A C 1
ATOM 687 O O . THR A 1 89 ? -14.430 -10.668 -5.127 1.00 54.66 89 THR A O 1
ATOM 690 N N . PRO A 1 90 ? -16.194 -9.245 -5.210 1.00 48.72 90 PRO A N 1
ATOM 691 C CA . PRO A 1 90 ? -16.334 -9.178 -3.762 1.00 48.72 90 PRO A CA 1
ATOM 692 C C . PRO A 1 90 ? -16.544 -10.600 -3.217 1.00 48.72 90 PRO A C 1
ATOM 694 O O . PRO A 1 90 ? -17.160 -11.424 -3.905 1.00 48.72 90 PRO A O 1
ATOM 697 N N . PRO A 1 91 ? -16.038 -10.924 -2.012 1.00 53.03 91 PRO A N 1
ATOM 698 C CA . PRO A 1 91 ? -16.375 -12.193 -1.379 1.00 53.03 91 PRO A CA 1
ATOM 699 C C . PRO A 1 91 ? -17.906 -12.315 -1.340 1.00 53.03 91 PRO A C 1
ATOM 701 O O . PRO A 1 91 ? -18.580 -11.299 -1.128 1.00 53.03 91 PRO A O 1
ATOM 704 N N . PRO A 1 92 ? -18.479 -13.511 -1.574 1.00 44.28 92 PRO A N 1
ATOM 705 C CA . PRO A 1 92 ? -19.921 -13.673 -1.544 1.00 44.28 92 PRO A CA 1
ATOM 706 C C . PRO A 1 92 ? -20.418 -13.168 -0.194 1.00 44.28 92 PRO A C 1
ATOM 708 O O . PRO A 1 92 ? -19.977 -13.627 0.859 1.00 44.28 92 PRO A O 1
ATOM 711 N N . THR A 1 93 ? -21.297 -12.169 -0.236 1.00 46.56 93 THR A N 1
ATOM 712 C CA . THR A 1 93 ? -21.998 -11.651 0.929 1.00 46.56 93 THR A CA 1
ATOM 713 C C . THR A 1 93 ? -22.631 -12.833 1.657 1.00 46.56 93 THR A C 1
ATOM 715 O O . THR A 1 93 ? -23.621 -13.392 1.186 1.00 46.56 93 THR A O 1
ATOM 718 N N . LEU A 1 94 ? -22.070 -13.229 2.803 1.00 45.06 94 LEU A N 1
ATOM 719 C CA . LEU A 1 94 ? -22.772 -14.079 3.755 1.00 45.06 94 LEU A CA 1
ATOM 720 C C . LEU A 1 94 ? -23.953 -13.257 4.275 1.00 45.06 94 LEU A C 1
ATOM 722 O O . LEU A 1 94 ? -23.833 -12.473 5.215 1.00 45.06 94 LEU A O 1
ATOM 726 N N . ARG A 1 95 ? -25.097 -13.398 3.598 1.00 43.88 95 ARG A N 1
ATOM 727 C CA . ARG A 1 95 ? -26.404 -13.035 4.135 1.00 43.88 95 ARG A CA 1
ATOM 728 C C . ARG A 1 95 ? -26.593 -13.838 5.419 1.00 43.88 95 ARG A C 1
ATOM 730 O O . ARG A 1 95 ? -26.865 -15.032 5.363 1.00 43.88 95 ARG A O 1
ATOM 737 N N . TYR A 1 96 ? -26.442 -13.184 6.562 1.00 41.12 96 TYR A N 1
ATOM 738 C CA . TYR A 1 96 ? -26.988 -13.695 7.812 1.00 41.12 96 TYR A CA 1
ATOM 739 C C . TYR A 1 96 ? -28.518 -13.548 7.756 1.00 41.12 96 TYR A C 1
ATOM 741 O O . TYR A 1 96 ? -28.988 -12.443 7.466 1.00 41.12 96 TYR A O 1
ATOM 749 N N . PRO A 1 97 ? -29.304 -14.618 7.978 1.00 52.41 97 PRO A N 1
ATOM 750 C CA . PRO A 1 97 ? -30.737 -14.481 8.186 1.00 52.41 97 PRO A CA 1
ATOM 751 C C . PRO A 1 97 ? -30.999 -13.908 9.589 1.00 52.41 97 PRO A C 1
ATOM 753 O O . PRO A 1 97 ? -30.347 -14.308 10.555 1.00 52.41 97 PRO A O 1
ATOM 756 N N . LEU A 1 98 ? -31.917 -12.939 9.648 1.00 47.91 98 LEU A N 1
ATOM 757 C CA . LEU A 1 98 ? -32.610 -12.480 10.857 1.00 47.91 98 LEU A CA 1
ATOM 758 C C . LEU A 1 98 ? -33.621 -13.535 11.315 1.00 47.91 98 LEU A C 1
ATOM 760 O O . LEU A 1 98 ? -34.230 -14.165 10.419 1.00 47.91 98 LEU A O 1
#

Organism: Sclerotinia sclerotiorum (strain ATCC 18683 / 1980 / Ss-1) (NCBI:txid665079)

Foldseek 3Di:
DDDDD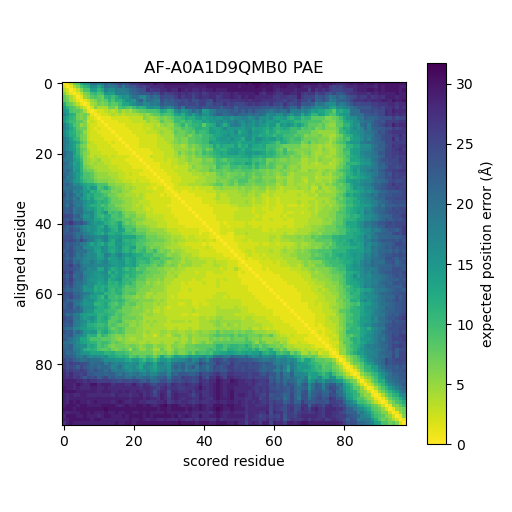DDDPVVVVVVVVVVLVVLLVVLCVPLVVVLVVLVCVLVDPVLVPDDPVSSVVSVVVSVVVSVVSVLVSVCSSVVHRDDPPVPPDDDPPPPDDD

Nearest PDB structures (foldseek):
  6vvs-assembly1_D  TM=7.024E-01  e=3.260E+00  Mycolicibacterium smegmatis MC2 155
  5vi8-assembly1_D  TM=7.012E-01  e=4.164E+00  Mycolicibacterium smegmatis MC2 155
  5zx3-assembly1_D  TM=6.871E-01  e=5.655E+00  Mycobacterium tuberculosis H37Rv

pLDDT: mean 77.72, std 16.33, range [41.12, 95.75]

Solvent-accessible surface area (backbone atoms only — not comparable to full-atom values): 5946 Å² total; per-residue (Å²): 135,86,75,79,75,79,77,52,70,69,53,55,50,50,54,52,51,53,53,48,52,50,43,46,52,55,43,46,68,62,50,49,62,55,52,52,48,50,54,51,51,66,68,28,68,75,45,63,71,40,58,71,69,59,36,52,52,50,51,50,53,52,50,52,51,46,57,51,49,51,50,52,44,51,17,65,61,71,72,48,77,72,76,69,71,90,74,60,73,74,78,82,79,81,78,76,83,132

Secondary structure (DSSP, 8-state):
--PPPPPPHHHHHHHHHHHHHHHHHHHHHHHHHHHHHHHHHHTSHHHHTS-HHHHHHHHHHHHHHHHHHHHHHHHHHHS-PPPPGGGS-PPP------

Mean predicted aligned error: 12.79 Å

Radius of gyration: 21.94 Å; Cα contacts (8 Å, |Δi|>4): 31; chains: 1; bounding box: 66×21×64 Å

Sequence (98 aa):
MATPSPPSLSKTLSDKASNLLHKVNDAQAIYNPVTQLLDTYLSSEEVLALPTRSRKLLTALCLEFKATTERHFDALITGHHPPPESLRTPPPTLRYPL